Protein AF-A0A7C5VMA5-F1 (afdb_monomer_lite)

Structure (mmCIF, N/CA/C/O backbone):
data_AF-A0A7C5VMA5-F1
#
_entry.id   AF-A0A7C5VMA5-F1
#
loop_
_atom_site.group_PDB
_atom_site.id
_atom_site.type_symbol
_atom_site.label_atom_id
_atom_site.label_alt_id
_atom_site.label_comp_id
_atom_site.label_asym_id
_atom_site.label_entity_id
_atom_site.label_seq_id
_atom_site.pdbx_PDB_ins_code
_atom_site.Cartn_x
_atom_site.Cartn_y
_atom_site.Cartn_z
_atom_site.occupancy
_atom_site.B_iso_or_equiv
_atom_site.auth_seq_id
_atom_site.auth_comp_id
_atom_site.auth_asym_id
_atom_site.auth_atom_id
_atom_site.pdbx_PDB_model_num
ATOM 1 N N . MET A 1 1 ? -19.530 -17.444 17.282 1.00 50.94 1 MET A N 1
ATOM 2 C CA . MET A 1 1 ? -19.143 -16.108 16.779 1.00 50.94 1 MET A CA 1
ATOM 3 C C . MET A 1 1 ? -18.377 -16.319 15.482 1.00 50.94 1 MET A C 1
ATOM 5 O O . MET A 1 1 ? -17.488 -17.160 15.484 1.00 50.94 1 MET A O 1
ATOM 9 N N . ARG A 1 2 ? -18.768 -15.683 14.373 1.00 75.75 2 ARG A N 1
ATOM 10 C CA . ARG A 1 2 ? -18.034 -15.774 13.099 1.00 75.75 2 ARG A CA 1
ATOM 11 C C . ARG A 1 2 ? -17.262 -14.475 12.917 1.00 75.75 2 ARG A C 1
ATOM 13 O O . ARG A 1 2 ? -17.865 -13.411 12.997 1.00 75.75 2 ARG A O 1
ATOM 20 N N . PHE A 1 3 ? -15.956 -14.578 12.722 1.00 87.69 3 PHE A N 1
ATOM 21 C CA . PHE A 1 3 ? -15.107 -13.444 12.38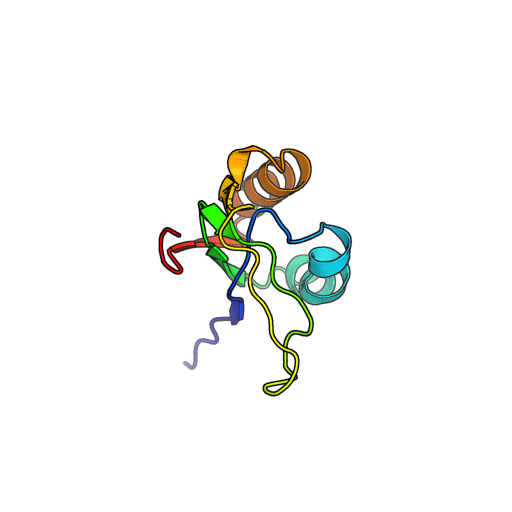4 1.00 87.69 3 PHE A CA 1
ATOM 22 C C . PHE A 1 3 ? -14.962 -13.381 10.865 1.00 87.69 3 PHE A C 1
ATOM 24 O O . PHE A 1 3 ? -14.882 -14.422 10.212 1.00 87.69 3 PHE A O 1
ATOM 31 N N . LEU A 1 4 ? -14.956 -12.168 10.321 1.00 89.88 4 LEU A N 1
ATOM 32 C CA . LEU A 1 4 ? -14.655 -11.899 8.921 1.00 89.88 4 LEU A CA 1
ATOM 33 C C . LEU A 1 4 ? -13.327 -11.148 8.874 1.00 89.88 4 LEU A C 1
ATOM 35 O O . LEU A 1 4 ? -13.163 -10.156 9.581 1.00 8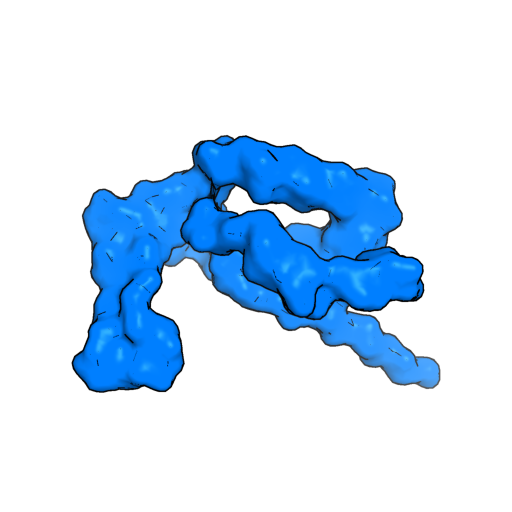9.88 4 LEU A O 1
ATOM 39 N N . VAL A 1 5 ? -12.408 -11.632 8.048 1.00 93.75 5 VAL A N 1
ATOM 40 C CA . VAL A 1 5 ? -11.138 -10.970 7.747 1.00 93.75 5 VAL A CA 1
ATOM 41 C C . VAL A 1 5 ? -11.153 -10.629 6.267 1.00 93.75 5 VAL A C 1
ATOM 43 O O . VAL A 1 5 ? -11.520 -11.474 5.450 1.00 93.75 5 VAL A O 1
ATOM 46 N N . ILE A 1 6 ? -10.787 -9.393 5.941 1.00 96.69 6 ILE A N 1
ATOM 47 C CA . ILE A 1 6 ? -10.645 -8.926 4.564 1.00 96.69 6 ILE A CA 1
ATOM 48 C C . ILE A 1 6 ? -9.153 -8.792 4.294 1.00 96.69 6 ILE A C 1
ATOM 50 O O . ILE A 1 6 ? -8.455 -8.077 5.014 1.00 96.69 6 ILE A O 1
ATOM 54 N N . ARG A 1 7 ? -8.687 -9.497 3.267 1.00 96.69 7 ARG A N 1
ATOM 55 C CA . ARG A 1 7 ? -7.323 -9.426 2.760 1.00 96.69 7 ARG A CA 1
ATOM 56 C C . ARG A 1 7 ? -7.374 -8.986 1.305 1.00 96.69 7 ARG A C 1
ATOM 58 O O . ARG A 1 7 ? -8.223 -9.488 0.572 1.00 96.69 7 ARG A O 1
ATOM 65 N N . ASP A 1 8 ? -6.474 -8.090 0.932 1.00 97.38 8 ASP A N 1
ATOM 66 C CA . ASP A 1 8 ? -6.255 -7.688 -0.456 1.00 97.38 8 ASP A CA 1
ATOM 67 C C . ASP A 1 8 ? -4.788 -7.919 -0.831 1.00 97.38 8 ASP A C 1
ATOM 69 O O . ASP A 1 8 ? -3.901 -7.649 -0.017 1.00 97.38 8 ASP A O 1
ATOM 73 N N . ASP A 1 9 ? -4.552 -8.469 -2.016 1.00 96.44 9 ASP A N 1
ATOM 74 C CA . ASP A 1 9 ? -3.248 -8.954 -2.470 1.00 96.44 9 ASP A CA 1
ATOM 75 C C . ASP A 1 9 ? -2.604 -7.993 -3.474 1.00 96.44 9 ASP A C 1
ATOM 77 O O . ASP A 1 9 ? -3.215 -7.039 -3.944 1.00 96.44 9 ASP A O 1
ATOM 81 N N . ASP A 1 10 ? -1.330 -8.238 -3.774 1.00 95.19 10 ASP A N 1
ATOM 82 C CA . ASP A 1 10 ? -0.563 -7.534 -4.808 1.00 95.19 10 ASP A CA 1
ATOM 83 C C . ASP A 1 10 ? -0.365 -6.019 -4.606 1.00 95.19 10 ASP A C 1
ATOM 85 O O . ASP A 1 10 ? 0.094 -5.326 -5.525 1.00 95.19 10 ASP A O 1
ATOM 89 N N . LEU A 1 11 ? -0.606 -5.486 -3.396 1.00 97.44 11 LEU A N 1
ATOM 90 C CA . LEU A 1 11 ? -0.270 -4.091 -3.103 1.00 97.44 11 LEU A CA 1
ATOM 91 C C . LEU A 1 11 ? 1.236 -3.894 -3.284 1.00 97.44 11 LEU A C 1
ATOM 93 O O . LEU A 1 11 ? 2.063 -4.565 -2.661 1.00 97.44 11 LEU A O 1
ATOM 97 N N . SER A 1 12 ? 1.606 -2.952 -4.140 1.00 97.56 12 SER A N 1
ATOM 98 C CA . SER A 1 12 ? 2.993 -2.779 -4.549 1.00 97.56 12 SER A CA 1
ATOM 99 C C . SER A 1 12 ? 3.294 -1.341 -4.952 1.00 97.56 12 SER A C 1
ATOM 101 O O . SER A 1 12 ? 2.447 -0.457 -4.846 1.00 97.56 12 SER A O 1
ATOM 103 N N . PHE A 1 13 ? 4.515 -1.089 -5.435 1.00 97.81 13 PHE A N 1
ATOM 104 C CA . PHE A 1 13 ? 4.895 0.213 -5.985 1.00 97.81 13 PHE A CA 1
ATOM 105 C C . PHE A 1 13 ? 3.903 0.728 -7.042 1.00 97.81 13 PHE A C 1
ATOM 107 O O . PHE A 1 13 ? 3.668 1.934 -7.117 1.00 97.81 13 PHE A O 1
ATOM 114 N N . TRP A 1 14 ? 3.326 -0.174 -7.841 1.00 96.38 14 TRP A N 1
ATOM 115 C CA . TRP A 1 14 ? 2.461 0.167 -8.971 1.00 96.38 14 TRP A CA 1
ATOM 116 C C . TRP A 1 14 ? 1.024 0.511 -8.576 1.00 96.38 14 TRP A C 1
ATOM 118 O O . TRP A 1 14 ? 0.291 1.019 -9.419 1.00 96.38 14 TRP A O 1
ATOM 128 N N . THR A 1 15 ? 0.633 0.269 -7.324 1.00 96.56 15 THR A N 1
ATOM 129 C CA . THR A 1 15 ? -0.701 0.596 -6.816 1.00 96.56 15 THR A CA 1
ATOM 130 C C . THR A 1 15 ? -0.853 2.107 -6.650 1.00 96.56 15 THR A C 1
ATOM 132 O O . THR A 1 15 ? -0.018 2.773 -6.027 1.00 96.56 15 THR A O 1
ATOM 135 N N . SER A 1 16 ? -1.935 2.659 -7.190 1.00 96.06 16 SER A N 1
ATOM 136 C CA . SER A 1 16 ? -2.277 4.072 -7.018 1.00 96.06 16 SER A CA 1
ATOM 137 C C . SER A 1 16 ? -3.155 4.299 -5.783 1.00 96.06 16 SER A C 1
ATOM 139 O O . SER A 1 16 ? -3.916 3.427 -5.363 1.00 96.06 16 SER A O 1
ATOM 141 N N . LEU A 1 17 ? -3.088 5.501 -5.201 1.00 97.00 17 LEU A N 1
ATOM 142 C CA . LEU A 1 17 ? -3.992 5.870 -4.106 1.00 97.00 17 LEU A CA 1
ATOM 143 C C . LEU A 1 17 ? -5.455 5.907 -4.559 1.00 97.00 17 LEU A C 1
ATOM 145 O O . LEU A 1 17 ? -6.334 5.530 -3.790 1.00 97.00 17 LEU A O 1
ATOM 149 N N . ASP A 1 18 ? -5.715 6.313 -5.802 1.00 97.50 18 ASP A N 1
ATOM 150 C CA . ASP A 1 18 ? -7.069 6.371 -6.357 1.00 97.50 18 ASP A CA 1
ATOM 151 C C . ASP A 1 18 ? -7.723 4.984 -6.409 1.00 97.50 18 ASP A C 1
ATOM 153 O O . ASP A 1 18 ? -8.892 4.842 -6.044 1.00 97.50 18 ASP A O 1
ATOM 157 N N . GLU A 1 19 ? -6.964 3.944 -6.778 1.00 94.50 19 GLU A N 1
ATOM 158 C CA . GLU A 1 19 ? -7.432 2.554 -6.712 1.00 94.50 19 GLU A CA 1
ATOM 159 C C . GLU A 1 19 ? -7.809 2.180 -5.276 1.00 94.50 19 GLU A C 1
ATOM 161 O O . GLU A 1 19 ? -8.927 1.717 -5.037 1.00 94.50 19 GLU A O 1
ATOM 166 N N . ILE A 1 20 ? -6.941 2.472 -4.302 1.00 96.06 20 ILE A N 1
ATOM 167 C CA . ILE A 1 20 ? -7.206 2.171 -2.888 1.00 96.06 20 ILE A CA 1
ATOM 168 C C . ILE A 1 20 ? -8.460 2.891 -2.389 1.00 96.06 20 ILE A C 1
ATOM 170 O O . ILE A 1 20 ? -9.308 2.271 -1.742 1.00 96.06 20 ILE A O 1
ATOM 174 N N . TYR A 1 21 ? -8.616 4.179 -2.701 1.00 95.75 21 TYR A N 1
ATOM 175 C CA . TYR A 1 21 ? -9.799 4.942 -2.311 1.00 95.75 21 TYR A CA 1
ATOM 176 C C . TYR A 1 21 ? -11.069 4.367 -2.926 1.00 95.75 21 TYR A C 1
ATOM 178 O O . TYR A 1 21 ? -12.075 4.208 -2.230 1.00 95.75 21 TYR A O 1
ATOM 186 N 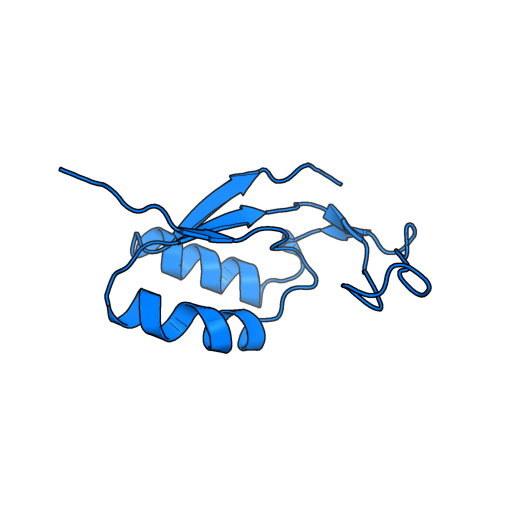N . SER A 1 22 ? -11.018 4.017 -4.211 1.00 96.62 22 SER A N 1
ATOM 187 C CA . SER A 1 22 ? -12.178 3.490 -4.925 1.00 96.62 22 SER A CA 1
ATOM 188 C C . SER A 1 22 ? -12.682 2.162 -4.348 1.00 96.62 22 SER A C 1
ATOM 190 O O . SER A 1 22 ? -13.892 1.924 -4.339 1.00 96.62 22 SER A O 1
ATOM 192 N N . VAL A 1 23 ? -11.781 1.327 -3.815 1.00 95.75 23 VAL A N 1
ATOM 193 C CA . VAL A 1 23 ? -12.113 -0.011 -3.304 1.00 95.75 23 VAL A CA 1
ATOM 194 C C . VAL A 1 23 ? -12.375 -0.011 -1.792 1.00 95.75 23 VAL A C 1
ATOM 196 O O . VAL A 1 23 ? -13.320 -0.656 -1.329 1.00 95.75 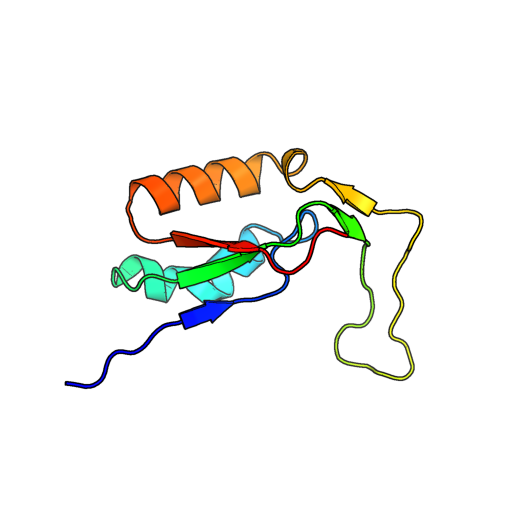23 VAL A O 1
ATOM 199 N N . HIS A 1 24 ? -11.576 0.710 -0.999 1.00 96.69 24 HIS A N 1
ATOM 200 C CA . HIS A 1 24 ? -11.524 0.512 0.457 1.00 96.69 24 HIS A CA 1
ATOM 201 C C . HIS A 1 24 ? -12.061 1.665 1.301 1.00 96.69 24 HIS A C 1
ATOM 203 O O . HIS A 1 24 ? -12.359 1.443 2.477 1.00 96.69 24 HIS A O 1
ATOM 209 N N . GLU A 1 25 ? -12.245 2.870 0.757 1.00 95.00 25 GLU A N 1
ATOM 210 C CA . GLU A 1 25 ? -12.615 4.036 1.578 1.00 95.00 25 GLU A CA 1
ATOM 211 C C . GLU A 1 25 ? -13.941 3.818 2.328 1.00 95.00 25 GLU A C 1
ATOM 213 O O . GLU A 1 25 ? -14.089 4.153 3.507 1.00 95.00 25 GLU A O 1
ATOM 218 N N . HIS A 1 26 ? -14.898 3.140 1.691 1.00 96.62 26 HIS A N 1
ATOM 219 C CA . HIS A 1 26 ? -16.165 2.786 2.333 1.00 96.62 26 HIS A CA 1
ATOM 220 C C . HIS A 1 26 ? -15.991 1.822 3.515 1.00 96.62 26 HIS A C 1
ATOM 222 O O . HIS A 1 26 ? -16.723 1.919 4.502 1.00 96.62 26 HIS A O 1
ATOM 228 N N . LEU A 1 27 ? -15.012 0.915 3.457 1.00 96.69 27 LEU A N 1
ATOM 229 C CA . LEU A 1 27 ? -14.680 0.014 4.565 1.00 96.69 27 LEU A CA 1
ATOM 230 C C . LEU A 1 27 ? -14.037 0.795 5.715 1.00 96.69 27 LEU A C 1
ATOM 232 O O . LEU A 1 27 ? -14.466 0.671 6.866 1.00 96.69 27 LEU A O 1
ATOM 236 N N . PHE A 1 28 ? -13.073 1.660 5.398 1.00 96.69 28 PHE A N 1
ATOM 237 C CA . PHE A 1 28 ? -12.368 2.482 6.380 1.00 96.69 28 PHE A CA 1
ATOM 238 C C . PHE A 1 28 ? -13.292 3.474 7.090 1.00 96.69 28 PHE A C 1
ATOM 240 O O . PHE A 1 28 ? -13.235 3.578 8.318 1.00 96.69 28 PHE A O 1
ATOM 247 N N . SER A 1 29 ? -14.230 4.106 6.376 1.00 96.75 29 SER A N 1
ATOM 248 C CA . SER A 1 29 ? -15.249 4.986 6.978 1.00 96.75 29 SER A CA 1
ATOM 249 C C . SER A 1 29 ? -16.132 4.269 8.014 1.00 96.75 29 SER A C 1
ATOM 251 O O . SER A 1 29 ? -16.644 4.883 8.951 1.00 96.75 29 SER A O 1
ATOM 253 N N . ARG A 1 30 ? -16.264 2.943 7.888 1.00 96.62 30 ARG A N 1
ATOM 254 C CA . ARG A 1 30 ? -17.004 2.060 8.803 1.00 96.62 30 ARG A CA 1
ATOM 255 C C . ARG A 1 30 ? -16.114 1.389 9.847 1.00 96.62 30 ARG A C 1
ATOM 257 O O . ARG A 1 30 ? -16.595 0.535 10.588 1.00 96.62 30 ARG A O 1
ATOM 264 N N . LYS A 1 31 ? -14.836 1.772 9.917 1.00 96.31 31 LYS A N 1
ATOM 265 C CA . LYS A 1 31 ? -13.815 1.181 10.794 1.00 96.31 31 LYS A CA 1
ATOM 266 C C . LYS A 1 31 ? -13.615 -0.322 10.576 1.00 96.31 31 LYS A C 1
ATOM 268 O O . LYS A 1 31 ? -13.281 -1.050 11.509 1.00 96.31 31 LYS A O 1
ATOM 273 N N . ILE A 1 32 ? -13.837 -0.794 9.351 1.00 96.44 32 ILE A N 1
ATOM 274 C CA . ILE A 1 32 ? -13.548 -2.174 8.966 1.00 96.44 32 ILE A CA 1
ATOM 275 C C . ILE A 1 32 ? -12.078 -2.238 8.554 1.00 96.44 32 ILE A C 1
ATOM 277 O O . ILE A 1 32 ? -11.640 -1.491 7.682 1.00 96.44 32 ILE A O 1
ATOM 281 N N . LYS A 1 33 ? -11.324 -3.124 9.208 1.00 96.94 33 LYS A N 1
ATOM 282 C CA . LYS A 1 33 ? -9.898 -3.333 8.955 1.00 96.94 33 LYS A CA 1
ATOM 283 C C . LYS A 1 33 ? -9.672 -4.157 7.682 1.00 96.94 33 LYS A C 1
ATOM 285 O O . LYS A 1 33 ? -10.418 -5.105 7.430 1.00 96.94 33 LYS A O 1
ATOM 290 N N . VAL A 1 34 ? -8.613 -3.829 6.944 1.00 98.19 34 VAL A N 1
ATOM 291 C CA . VAL A 1 34 ? -8.123 -4.585 5.780 1.00 98.19 34 VAL A CA 1
ATOM 292 C C . VAL A 1 34 ? -6.661 -4.978 5.999 1.00 98.19 34 VAL A C 1
ATOM 294 O O . VAL A 1 34 ? -5.851 -4.163 6.442 1.00 98.19 34 VAL A O 1
ATOM 297 N N . SER A 1 35 ? -6.315 -6.226 5.692 1.00 98.38 35 SER A N 1
ATOM 298 C CA . SER A 1 35 ? -4.928 -6.692 5.653 1.00 98.38 35 SER A CA 1
ATOM 299 C C . SER A 1 35 ? -4.416 -6.622 4.212 1.00 98.38 35 SER A C 1
ATOM 301 O O . SER A 1 35 ? -4.883 -7.377 3.363 1.00 98.38 35 SER A O 1
ATOM 303 N N . PHE A 1 36 ? -3.466 -5.736 3.927 1.00 98.38 36 PHE A N 1
ATOM 304 C CA . PHE A 1 36 ? -2.820 -5.671 2.616 1.00 98.38 36 PHE A CA 1
ATOM 305 C C . PHE A 1 36 ? -1.642 -6.637 2.567 1.00 98.38 36 PHE A C 1
ATOM 307 O O . PHE A 1 36 ? -0.706 -6.530 3.364 1.00 98.38 36 PHE A O 1
ATOM 314 N N . ALA A 1 37 ? -1.675 -7.575 1.629 1.00 98.19 37 ALA A N 1
ATOM 315 C CA . ALA A 1 37 ? -0.541 -8.411 1.299 1.00 98.19 37 ALA A CA 1
ATOM 316 C C . ALA A 1 37 ? 0.321 -7.677 0.269 1.00 98.19 37 ALA A C 1
ATOM 318 O O . ALA A 1 37 ? -0.100 -7.383 -0.845 1.00 98.19 37 ALA A O 1
ATOM 319 N N . VAL A 1 38 ? 1.528 -7.337 0.700 1.00 98.06 38 VAL A N 1
ATOM 320 C CA . VAL A 1 38 ? 2.413 -6.400 0.027 1.00 98.06 38 VAL A CA 1
ATOM 321 C C . VAL A 1 38 ? 3.549 -7.135 -0.664 1.00 98.06 38 VAL A C 1
ATOM 323 O O . VAL A 1 38 ? 4.164 -8.020 -0.063 1.00 98.06 38 VAL A O 1
ATOM 326 N N . ILE A 1 39 ? 3.876 -6.701 -1.881 1.00 97.62 39 ILE A N 1
ATOM 327 C CA . ILE A 1 39 ? 5.075 -7.105 -2.622 1.00 97.62 39 ILE A CA 1
ATOM 328 C C . ILE A 1 39 ? 6.113 -5.978 -2.503 1.00 97.62 39 ILE A C 1
ATOM 330 O O . ILE A 1 39 ? 5.931 -4.910 -3.098 1.00 97.62 39 ILE A O 1
ATOM 334 N N . PRO A 1 40 ? 7.203 -6.169 -1.737 1.00 97.88 40 PRO A N 1
ATOM 335 C CA . PRO A 1 40 ? 8.206 -5.130 -1.525 1.00 97.88 40 PRO A CA 1
ATOM 336 C C . PRO A 1 40 ? 8.900 -4.649 -2.805 1.00 97.88 40 PRO A C 1
ATOM 338 O O . PRO A 1 40 ? 9.192 -3.457 -2.893 1.00 97.88 40 PRO A O 1
ATOM 341 N N . PHE A 1 41 ? 9.141 -5.527 -3.787 1.00 97.56 41 PHE A N 1
ATOM 342 C CA . PHE A 1 41 ? 9.813 -5.196 -5.051 1.00 97.56 41 PHE A CA 1
ATOM 343 C C . PHE A 1 41 ? 9.043 -5.741 -6.258 1.00 97.56 41 PHE A C 1
ATOM 345 O O . PHE A 1 41 ? 9.391 -6.769 -6.827 1.00 97.56 41 PHE A O 1
ATOM 352 N N . ALA A 1 42 ? 7.998 -5.043 -6.690 1.00 97.00 42 ALA A N 1
ATOM 353 C CA . ALA A 1 42 ? 7.149 -5.541 -7.769 1.00 97.00 42 ALA A CA 1
ATOM 354 C C . ALA A 1 42 ? 7.610 -5.083 -9.155 1.00 97.00 42 ALA A C 1
ATOM 356 O O . ALA A 1 42 ? 7.953 -3.917 -9.373 1.00 97.00 42 ALA A O 1
ATOM 357 N N . VAL A 1 43 ? 7.523 -5.993 -10.120 1.00 95.75 43 VAL A N 1
ATOM 358 C CA . VAL A 1 43 ? 7.608 -5.686 -11.553 1.00 95.75 43 VAL A CA 1
ATOM 359 C C . VAL A 1 43 ? 6.296 -5.095 -12.058 1.00 95.75 43 VAL A C 1
ATOM 361 O O . VAL A 1 43 ? 5.222 -5.408 -11.539 1.00 95.75 43 VAL A O 1
ATOM 364 N N . LYS A 1 44 ? 6.360 -4.254 -13.094 1.00 94.94 44 LYS A N 1
ATOM 365 C CA . LYS A 1 44 ? 5.138 -3.744 -13.721 1.00 94.94 44 LYS A CA 1
ATOM 366 C C . LYS A 1 44 ? 4.436 -4.866 -14.477 1.00 94.94 44 LYS A C 1
ATOM 368 O O . LYS A 1 44 ? 5.044 -5.516 -15.329 1.00 94.94 44 LYS A O 1
ATOM 373 N N . MET A 1 45 ? 3.153 -5.056 -14.190 1.00 93.56 45 MET A N 1
ATOM 374 C CA . MET A 1 45 ? 2.306 -6.029 -14.873 1.00 93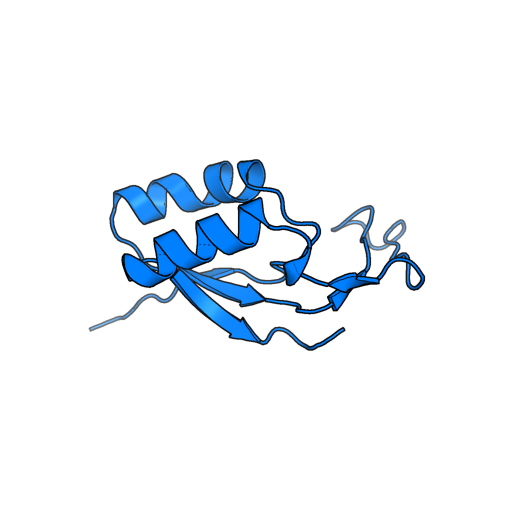.56 45 MET A CA 1
ATOM 375 C C . MET A 1 45 ? 1.356 -5.327 -15.841 1.00 93.56 45 MET A C 1
ATOM 377 O O . MET A 1 45 ? 0.901 -4.210 -15.588 1.00 93.56 45 MET A O 1
ATOM 381 N N . PHE A 1 46 ? 1.056 -5.986 -16.953 1.00 94.62 46 PHE A N 1
ATOM 382 C CA . PHE A 1 46 ? 0.185 -5.475 -18.005 1.00 94.62 46 PHE A CA 1
ATOM 383 C C . PHE A 1 46 ? -0.873 -6.515 -18.357 1.00 94.62 46 PHE A C 1
ATOM 385 O O . PHE A 1 46 ? -0.612 -7.716 -18.288 1.00 94.62 46 PHE A O 1
ATOM 392 N N . TYR A 1 47 ? -2.054 -6.037 -18.758 1.00 94.31 47 TYR A N 1
ATOM 393 C CA . TYR A 1 47 ? -3.179 -6.877 -19.183 1.00 94.31 47 TYR A CA 1
ATOM 394 C C . TYR A 1 47 ? -3.582 -7.922 -18.124 1.00 94.31 47 TYR A C 1
ATOM 396 O O . TYR A 1 47 ? -3.822 -9.089 -18.430 1.00 94.31 47 TYR A O 1
ATOM 404 N N . LEU A 1 48 ? -3.639 -7.496 -16.855 1.00 88.81 48 LEU A N 1
ATOM 405 C CA . LEU A 1 48 ? -4.076 -8.328 -15.730 1.00 88.81 48 LEU A CA 1
ATOM 406 C C . LEU A 1 48 ? -5.446 -8.962 -16.026 1.00 88.81 48 LEU A C 1
ATOM 408 O O . LEU A 1 48 ? -6.382 -8.275 -16.431 1.00 88.81 48 LEU A O 1
ATOM 412 N N . GLY A 1 49 ? -5.551 -10.278 -15.828 1.00 89.94 49 GLY A N 1
ATOM 413 C CA . GLY A 1 49 ? -6.766 -11.055 -16.099 1.00 89.94 49 GLY A CA 1
ATOM 414 C C . GLY A 1 49 ? -6.906 -11.588 -17.533 1.00 89.94 49 GLY A C 1
ATOM 415 O O . GLY A 1 49 ? -7.746 -12.460 -17.753 1.00 89.94 49 GLY A O 1
ATOM 416 N N . ASP A 1 50 ? -6.079 -11.145 -18.489 1.00 95.88 50 ASP A N 1
ATOM 417 C CA . ASP A 1 50 ? -6.009 -11.731 -19.836 1.00 95.88 50 ASP A CA 1
ATOM 418 C C . ASP A 1 50 ? -4.791 -12.651 -19.971 1.00 95.88 50 ASP A C 1
ATOM 420 O O . ASP A 1 50 ? -3.672 -12.208 -20.219 1.00 95.88 50 ASP A O 1
ATOM 424 N N . PHE A 1 51 ? -5.021 -13.960 -19.869 1.00 92.44 51 PHE A N 1
ATOM 425 C CA . PHE A 1 51 ? -3.963 -14.970 -19.947 1.00 92.44 51 PHE A CA 1
ATOM 426 C C . PHE A 1 51 ? -3.177 -14.981 -21.266 1.00 92.44 51 PHE A C 1
ATOM 428 O O . PHE A 1 51 ? -2.046 -15.462 -21.273 1.00 92.44 51 PHE A O 1
ATOM 435 N N . ASN A 1 52 ? -3.740 -14.489 -22.375 1.00 96.25 52 ASN A N 1
ATOM 436 C CA . ASN A 1 52 ? -3.057 -14.530 -23.674 1.00 96.25 52 ASN A CA 1
ATOM 437 C C . ASN A 1 52 ? -2.101 -13.352 -23.871 1.00 96.25 52 ASN A C 1
ATOM 439 O O . ASN A 1 52 ? -1.103 -13.482 -24.579 1.00 96.25 52 ASN A O 1
ATOM 443 N N . SER A 1 53 ? -2.428 -12.211 -23.266 1.00 96.56 53 SER A N 1
ATOM 444 C CA . SER A 1 53 ? -1.706 -10.949 -23.456 1.00 96.56 53 SER A CA 1
ATOM 445 C C . SER A 1 53 ? -0.933 -10.516 -22.212 1.00 96.56 53 SER A C 1
ATOM 447 O O . SER A 1 53 ? -0.184 -9.540 -22.273 1.00 96.56 53 SER A O 1
ATOM 449 N N . PHE A 1 54 ? -1.118 -11.211 -21.085 1.00 95.88 54 PHE A N 1
ATOM 450 C CA . PHE A 1 54 ? -0.449 -10.916 -19.826 1.00 95.88 54 PHE A CA 1
ATOM 451 C C . PHE A 1 54 ? 1.069 -10.859 -19.998 1.00 95.88 54 PHE A C 1
ATOM 453 O O . PHE A 1 54 ? 1.694 -11.744 -20.587 1.00 95.88 54 PHE A O 1
ATOM 460 N N . TYR A 1 55 ? 1.662 -9.810 -19.436 1.00 94.62 55 TYR A N 1
ATOM 461 C CA . TYR A 1 55 ? 3.094 -9.573 -19.503 1.00 94.62 55 TYR A CA 1
ATOM 462 C C . TYR A 1 55 ? 3.603 -8.918 -18.220 1.00 94.62 55 TYR A C 1
ATOM 464 O O . TYR A 1 55 ? 2.953 -8.036 -17.654 1.00 94.62 55 TYR A O 1
ATOM 472 N N . GLN A 1 56 ? 4.798 -9.330 -17.798 1.00 93.44 56 GLN A N 1
ATOM 473 C CA . GLN A 1 56 ? 5.532 -8.753 -16.677 1.00 93.44 56 GLN A CA 1
ATOM 474 C C . GLN A 1 56 ? 6.867 -8.204 -17.171 1.00 93.44 56 GLN A C 1
ATOM 476 O O . GLN A 1 56 ? 7.682 -8.939 -17.732 1.00 93.44 56 GLN A O 1
ATOM 481 N N . ASP A 1 57 ? 7.109 -6.918 -16.934 1.00 94.62 57 ASP A N 1
ATOM 482 C CA . ASP A 1 57 ? 8.379 -6.290 -17.283 1.00 94.62 57 ASP A CA 1
ATOM 483 C C . ASP A 1 57 ? 9.431 -6.568 -16.204 1.00 94.62 57 ASP A C 1
ATOM 485 O O . ASP A 1 57 ? 9.622 -5.785 -15.271 1.00 94.62 57 ASP A O 1
ATOM 489 N N . ILE A 1 58 ? 10.115 -7.709 -16.329 1.00 91.69 58 ILE A N 1
ATOM 490 C CA . ILE A 1 58 ? 11.091 -8.200 -15.342 1.00 91.69 58 ILE A CA 1
ATOM 491 C C . ILE A 1 58 ? 12.261 -7.239 -15.085 1.00 91.69 58 ILE A C 1
ATOM 493 O O . ILE A 1 58 ? 12.912 -7.326 -14.046 1.00 91.69 58 ILE A O 1
ATOM 497 N N . ASN A 1 59 ? 12.528 -6.312 -16.007 1.00 92.88 59 ASN A N 1
ATOM 498 C CA . ASN A 1 59 ? 13.606 -5.331 -15.876 1.00 92.88 59 ASN A CA 1
ATOM 499 C C . ASN A 1 59 ? 13.169 -4.071 -15.116 1.00 92.88 59 ASN A C 1
ATOM 501 O O . ASN A 1 59 ? 13.983 -3.181 -14.879 1.00 92.88 59 ASN A O 1
ATOM 505 N N . ASN A 1 60 ? 11.894 -3.988 -14.739 1.00 92.56 60 ASN A N 1
ATOM 506 C CA . ASN A 1 60 ? 11.272 -2.818 -14.138 1.00 92.56 60 ASN A CA 1
ATOM 507 C C . ASN A 1 60 ? 10.717 -3.152 -12.748 1.00 92.56 60 ASN A C 1
ATOM 509 O O . ASN A 1 60 ? 9.571 -2.847 -12.425 1.00 92.56 60 ASN A O 1
ATOM 513 N N . SER A 1 61 ? 11.516 -3.853 -11.940 1.00 96.00 61 SER A N 1
ATOM 514 C CA . SER A 1 61 ? 11.195 -4.067 -10.530 1.00 96.00 61 SER A CA 1
ATOM 515 C C . SER A 1 61 ? 11.416 -2.767 -9.763 1.00 96.00 61 SER A C 1
ATOM 517 O O . SER A 1 61 ? 12.501 -2.182 -9.807 1.00 96.00 61 SER A O 1
ATOM 519 N N . MET A 1 62 ? 10.376 -2.315 -9.068 1.00 97.75 62 MET A N 1
ATOM 520 C CA . MET A 1 62 ? 10.392 -1.075 -8.307 1.00 97.75 62 MET A CA 1
ATOM 521 C C . MET A 1 62 ? 10.136 -1.355 -6.823 1.00 97.75 62 MET A C 1
ATOM 523 O O . MET A 1 62 ? 9.170 -2.049 -6.490 1.00 97.75 62 MET A O 1
ATOM 527 N N . PRO A 1 63 ? 10.963 -0.806 -5.913 1.00 97.75 63 PRO A N 1
ATOM 528 C CA . PRO A 1 63 ? 10.721 -0.952 -4.491 1.00 97.75 63 PRO A CA 1
ATOM 529 C C . PRO A 1 63 ? 9.517 -0.114 -4.057 1.00 97.75 63 PRO A C 1
ATOM 531 O O . PRO A 1 63 ? 9.397 1.059 -4.422 1.00 97.75 63 PRO A O 1
ATOM 534 N N . LEU A 1 64 ? 8.661 -0.693 -3.215 1.00 97.88 64 LEU A N 1
ATOM 535 C CA . LEU A 1 64 ? 7.480 -0.027 -2.662 1.00 97.88 64 LEU A CA 1
ATOM 536 C C . LEU A 1 64 ? 7.828 1.289 -1.954 1.00 97.88 64 LEU A C 1
ATOM 538 O O . LEU A 1 64 ? 7.075 2.253 -2.055 1.00 97.88 64 LEU A O 1
ATOM 542 N N . ASP A 1 65 ? 8.982 1.355 -1.281 1.00 97.31 65 ASP A N 1
ATOM 543 C CA . ASP A 1 65 ? 9.420 2.538 -0.526 1.00 97.31 65 ASP A CA 1
ATOM 544 C C . ASP A 1 65 ? 9.598 3.803 -1.391 1.00 97.31 65 ASP A C 1
ATOM 546 O O . ASP A 1 65 ? 9.653 4.919 -0.864 1.00 97.31 65 ASP A O 1
ATOM 550 N N . LYS A 1 66 ? 9.661 3.647 -2.721 1.00 98.25 66 LYS A N 1
ATOM 551 C CA . LYS A 1 66 ? 9.730 4.756 -3.679 1.00 98.25 66 LYS A CA 1
ATOM 552 C C . LYS A 1 66 ? 8.375 5.377 -3.973 1.00 98.25 66 LYS A C 1
ATOM 554 O O . LYS A 1 66 ? 8.347 6.545 -4.358 1.00 98.25 66 LYS A O 1
ATOM 559 N N . ASN A 1 67 ? 7.274 4.663 -3.748 1.00 97.94 67 ASN A N 1
ATOM 560 C CA . ASN A 1 67 ? 5.934 5.238 -3.794 1.00 97.94 67 ASN A CA 1
ATOM 561 C C . ASN A 1 67 ? 5.624 5.884 -2.432 1.00 97.94 67 ASN A C 1
ATOM 563 O O . ASN A 1 67 ? 4.954 5.313 -1.572 1.00 97.94 67 ASN A O 1
ATOM 567 N N . LYS A 1 68 ? 6.203 7.071 -2.208 1.00 98.25 68 LYS A N 1
ATOM 568 C CA . LYS A 1 68 ? 6.152 7.761 -0.910 1.00 98.25 68 LYS A CA 1
ATOM 569 C C . LYS A 1 68 ? 4.729 8.089 -0.470 1.00 98.25 68 LYS A C 1
ATOM 571 O O . LYS A 1 68 ? 4.439 7.971 0.715 1.00 98.25 68 LYS A O 1
ATOM 576 N N . ASP A 1 69 ? 3.870 8.461 -1.412 1.00 98.06 69 ASP A N 1
ATOM 577 C CA . ASP A 1 69 ? 2.487 8.843 -1.128 1.00 98.06 69 ASP A CA 1
ATOM 578 C C . ASP A 1 69 ? 1.691 7.636 -0.621 1.00 98.06 69 ASP A C 1
ATOM 580 O O . ASP A 1 69 ? 1.025 7.717 0.412 1.00 98.06 69 ASP A O 1
ATOM 584 N N . LEU A 1 70 ? 1.846 6.483 -1.280 1.00 98.06 70 LEU A N 1
ATOM 585 C CA . LEU A 1 70 ? 1.268 5.220 -0.830 1.00 98.06 70 LEU A CA 1
ATOM 586 C C . LEU A 1 70 ? 1.794 4.807 0.547 1.00 98.06 70 LEU A C 1
ATOM 588 O O . LEU A 1 70 ? 1.020 4.439 1.427 1.00 98.06 70 LEU A O 1
ATOM 592 N N . VAL A 1 71 ? 3.108 4.884 0.761 1.00 98.06 71 VAL A N 1
ATOM 593 C CA . VAL A 1 71 ? 3.717 4.505 2.043 1.00 98.06 71 VAL A CA 1
ATOM 594 C C . VAL A 1 71 ? 3.221 5.389 3.184 1.00 98.06 71 VAL A C 1
ATOM 596 O O . VAL A 1 71 ? 2.924 4.875 4.264 1.00 98.06 71 VAL A O 1
ATOM 599 N N . GLU A 1 72 ? 3.130 6.701 2.972 1.00 98.50 72 GLU A N 1
ATOM 600 C CA . GLU A 1 72 ? 2.653 7.623 4.002 1.00 98.50 72 GLU A CA 1
ATOM 601 C C . GLU A 1 72 ? 1.170 7.401 4.307 1.00 98.50 72 GLU A C 1
ATOM 603 O O . GLU A 1 72 ? 0.789 7.302 5.474 1.00 98.50 72 GLU A O 1
ATOM 608 N N . TYR A 1 73 ? 0.358 7.185 3.271 1.00 97.75 73 TYR A N 1
ATOM 609 C CA . TYR A 1 73 ? -1.039 6.794 3.426 1.00 97.75 73 TYR A CA 1
ATOM 610 C C . TYR A 1 73 ? -1.192 5.511 4.257 1.00 97.75 73 TYR A C 1
ATOM 612 O O . TYR A 1 73 ? -1.963 5.467 5.218 1.00 97.75 73 TYR A O 1
ATOM 620 N N . LEU A 1 74 ? -0.428 4.460 3.939 1.00 97.69 74 LEU A N 1
ATOM 621 C CA . LEU A 1 74 ? -0.492 3.194 4.670 1.00 97.69 74 LEU A CA 1
ATOM 622 C C . LEU A 1 74 ? -0.074 3.367 6.132 1.00 97.69 74 LEU A C 1
ATOM 624 O O . LEU A 1 74 ? -0.739 2.828 7.016 1.00 97.69 74 LEU A O 1
ATOM 628 N N . LYS A 1 75 ? 0.975 4.150 6.415 1.00 98.31 75 LYS A N 1
ATOM 629 C CA . LYS A 1 75 ? 1.384 4.468 7.794 1.00 98.31 75 LYS A CA 1
ATOM 630 C C . LYS A 1 75 ? 0.275 5.166 8.572 1.00 98.31 75 LYS A C 1
ATOM 632 O O . LYS A 1 75 ? 0.018 4.785 9.714 1.00 98.31 75 LYS A O 1
ATOM 637 N N . GLU A 1 76 ? -0.397 6.145 7.969 1.00 98.19 76 GLU A N 1
ATOM 638 C CA . GLU A 1 76 ? -1.553 6.804 8.584 1.00 98.19 76 GLU A CA 1
ATOM 639 C C . GLU A 1 76 ? -2.633 5.773 8.945 1.00 98.19 76 GLU A C 1
ATOM 641 O O . GLU A 1 76 ? -3.078 5.714 10.094 1.00 98.19 76 GLU A O 1
ATOM 646 N N . LYS A 1 77 ? -3.017 4.899 8.005 1.00 98.06 77 LYS A N 1
ATOM 647 C CA . LYS A 1 77 ? -4.067 3.895 8.247 1.00 98.06 77 LYS A CA 1
ATOM 648 C C . LYS A 1 77 ? -3.659 2.808 9.245 1.00 98.06 77 LYS A C 1
ATOM 650 O O . LYS A 1 77 ? -4.513 2.342 10.003 1.00 98.06 77 LYS A O 1
ATOM 655 N N . ILE A 1 78 ? -2.379 2.442 9.303 1.00 98.38 78 ILE A N 1
ATOM 656 C CA . ILE A 1 78 ? -1.823 1.546 10.331 1.00 98.38 78 ILE A CA 1
ATOM 657 C C . ILE A 1 78 ? -1.939 2.193 11.713 1.00 98.38 78 ILE A C 1
ATOM 659 O O . ILE A 1 78 ? -2.430 1.556 12.644 1.00 98.38 78 ILE A O 1
ATOM 663 N N . ASN A 1 79 ? -1.568 3.471 11.844 1.00 98.31 79 ASN A N 1
ATOM 664 C CA . ASN A 1 79 ? -1.687 4.211 13.105 1.00 98.31 79 ASN A CA 1
ATOM 665 C C . ASN A 1 79 ? -3.147 4.330 13.576 1.00 98.31 79 ASN A C 1
ATOM 667 O O . ASN A 1 79 ? -3.411 4.345 14.777 1.00 98.31 79 ASN A O 1
ATOM 671 N N . LEU A 1 80 ? -4.101 4.365 12.641 1.00 98.00 80 LEU A N 1
ATOM 672 C CA . LEU A 1 80 ? -5.540 4.330 12.926 1.00 98.00 80 LEU A CA 1
ATOM 673 C C . LEU A 1 80 ? -6.082 2.916 13.220 1.00 98.00 80 LEU A C 1
ATOM 675 O O . LEU A 1 80 ? -7.258 2.772 13.553 1.00 98.00 80 LEU A O 1
ATOM 679 N N . GLY A 1 81 ? -5.261 1.869 13.091 1.00 98.06 81 GLY A N 1
ATOM 680 C CA . GLY A 1 81 ? -5.663 0.472 13.280 1.00 98.06 81 GLY A CA 1
ATOM 681 C C . GLY A 1 81 ? -6.558 -0.088 12.169 1.00 98.06 81 GLY A C 1
ATOM 682 O O . GLY A 1 81 ? -7.212 -1.112 12.376 1.00 98.06 81 GLY A O 1
ATOM 683 N N . LEU A 1 82 ? -6.610 0.574 11.010 1.00 97.94 82 LEU A N 1
ATOM 684 C CA . LEU A 1 82 ? -7.454 0.206 9.866 1.00 97.94 82 LEU A CA 1
ATOM 685 C C . LEU A 1 82 ? -6.737 -0.689 8.856 1.00 97.94 82 LEU A C 1
ATOM 687 O O . LEU A 1 82 ? -7.395 -1.383 8.083 1.00 97.94 82 LEU A O 1
ATOM 691 N N . VAL A 1 83 ? -5.406 -0.688 8.878 1.00 98.25 83 VAL A N 1
ATOM 692 C CA . VAL A 1 83 ? -4.573 -1.478 7.974 1.00 98.25 83 VAL A CA 1
ATOM 693 C C . VAL A 1 83 ? -3.613 -2.360 8.760 1.00 98.25 83 VAL A C 1
ATOM 695 O O . VAL A 1 83 ? -3.014 -1.929 9.744 1.00 98.25 83 VAL A O 1
ATOM 698 N N . GLU A 1 84 ? -3.451 -3.592 8.288 1.00 98.00 84 GLU A N 1
ATOM 699 C CA . GLU A 1 84 ? -2.351 -4.491 8.641 1.00 98.00 84 GLU A CA 1
ATOM 700 C C . GLU A 1 84 ? -1.570 -4.860 7.381 1.00 98.00 84 GLU A C 1
ATOM 702 O O . GLU A 1 84 ? -2.148 -4.955 6.301 1.00 98.00 84 GLU A O 1
ATOM 707 N N . ILE A 1 85 ? -0.262 -5.077 7.517 1.00 97.88 85 ILE A N 1
ATOM 708 C CA . ILE A 1 85 ? 0.610 -5.445 6.399 1.00 97.88 85 ILE A CA 1
ATOM 709 C C . ILE A 1 85 ? 1.007 -6.912 6.522 1.00 97.88 85 ILE A C 1
ATOM 711 O O . ILE A 1 85 ? 1.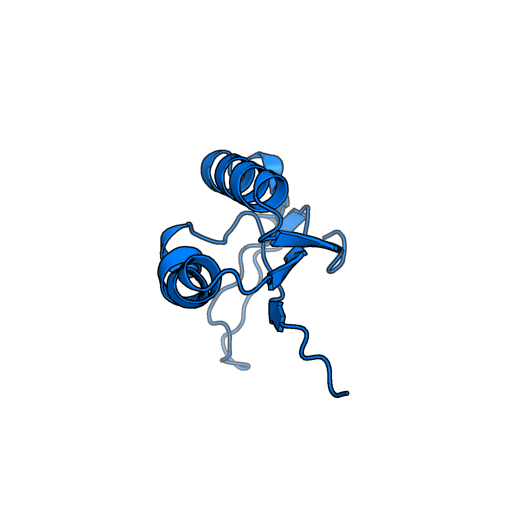419 -7.372 7.588 1.00 97.88 85 ILE A O 1
ATOM 715 N N . MET A 1 86 ? 0.910 -7.632 5.411 1.00 97.69 86 MET A N 1
ATOM 716 C CA . MET A 1 86 ? 1.358 -9.011 5.249 1.00 97.69 86 MET A CA 1
ATOM 717 C C . MET A 1 86 ? 2.372 -9.077 4.107 1.00 97.69 86 MET A C 1
ATOM 719 O O . MET A 1 86 ? 2.350 -8.242 3.210 1.00 97.69 86 MET A O 1
ATOM 723 N N . LEU A 1 87 ? 3.258 -10.070 4.116 1.00 97.56 87 LEU A N 1
ATOM 724 C CA . LEU A 1 87 ? 4.189 -10.288 3.009 1.00 97.56 87 LEU A CA 1
ATOM 725 C C . LEU A 1 87 ? 3.528 -11.157 1.931 1.00 97.56 87 LEU A C 1
ATOM 727 O O . LEU A 1 87 ? 3.033 -12.240 2.247 1.00 97.56 87 LEU A O 1
ATOM 731 N N . HIS A 1 88 ? 3.570 -10.719 0.673 1.00 96.81 88 HIS A N 1
ATOM 732 C CA . HIS A 1 88 ? 3.038 -11.449 -0.481 1.00 96.81 88 HIS A CA 1
ATOM 733 C C . HIS A 1 88 ? 4.140 -11.867 -1.462 1.00 96.81 88 HIS A C 1
ATOM 735 O O . HIS A 1 88 ? 4.083 -11.611 -2.656 1.00 96.81 88 HIS A O 1
ATOM 741 N N . GLY A 1 89 ? 5.192 -12.493 -0.936 1.00 93.06 89 GLY A N 1
ATOM 742 C CA . GLY A 1 89 ? 6.435 -12.668 -1.686 1.00 93.06 89 GLY A CA 1
ATOM 743 C C . GLY A 1 89 ? 7.313 -11.418 -1.621 1.00 93.06 89 GLY A C 1
ATOM 744 O O . GLY A 1 89 ? 6.924 -10.394 -1.065 1.00 93.06 89 GLY A O 1
ATOM 745 N N . TYR A 1 90 ? 8.550 -11.544 -2.098 1.00 91.12 90 TYR A N 1
ATOM 746 C CA . TYR A 1 90 ? 9.552 -10.480 -1.990 1.00 91.12 90 TYR A CA 1
ATOM 747 C C . TYR A 1 90 ? 9.712 -9.707 -3.306 1.00 91.12 90 TYR A C 1
ATOM 749 O O . TYR A 1 90 ? 9.672 -8.476 -3.279 1.00 91.12 90 TYR A O 1
ATOM 757 N N . ASN A 1 91 ? 9.816 -10.441 -4.423 1.00 82.75 91 ASN A N 1
ATOM 758 C CA . ASN A 1 91 ? 10.027 -9.953 -5.788 1.00 82.75 91 ASN A CA 1
ATOM 759 C C . ASN A 1 91 ? 9.134 -10.704 -6.778 1.00 82.75 91 ASN A C 1
ATOM 761 O O . ASN A 1 91 ? 8.944 -11.922 -6.535 1.00 82.75 91 ASN A O 1
#

Sequence (91 aa):
MRFLVIRDDDLSFWTSLDEIYSVHEHLFSRKIKVSFAVIPFAVKMFYLGDFNSFYQDINNSMPLDKNKDLVEYLKEKINLGLVEIMLHGYN

Radius of gyration: 14.2 Å; chains: 1; bounding box: 33×25×40 Å

Foldseek 3Di:
DDDDAAEDEAAFLPDDVVNCCVPPVVCVVVLHAYEYAYAQWAFDWPPPPDPVPTDTPPVRTDGRVVSVVVVVVQVVCVVVVRYHYHHPYHD

pLDDT: mean 95.36, std 5.79, range [50.94, 98.5]

Secondary structure (DSSP, 8-state):
-----EEEEEE-TT--HHHHHHHHHHHHHTT--EEEEE-TEEEEEESTT-TTT-EEEEEEEEEGGG-HHHHHHHHHHHHTT-EEEEE----